Protein AF-A0A6G3Z029-F1 (afdb_monomer_lite)

Secondary structure (DSSP, 8-state):
--TT-SSSSEEEEEE---SEEHHHHHS-SEETTEE--SEE-SS-SEEEEESS-EEEEEEEEE-SS-EEEEEEETTEEEEES-BTTBS--EEEEEE-SEEEEEEEEESSTT---EEEEEEEE--

Foldseek 3Di:
DEPPDPPFFDKDWDKAAAAAFQCVLQVHQADPQGGRAAGGDNFFPDKDFYQAKAQKKKKKKDWPAQKKKWKQDPPGIHIFRDDPPDSIGMDMGIDGGGIMGMHIHHNDHPD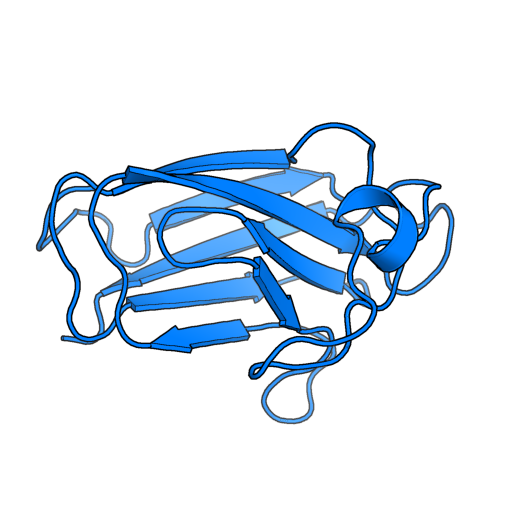IITMMIIMHRPD

Structure (mmCIF, N/CA/C/O backbone):
data_AF-A0A6G3Z029-F1
#
_entry.id   AF-A0A6G3Z029-F1
#
loop_
_atom_site.group_PDB
_atom_site.id
_atom_site.type_symbol
_atom_site.label_atom_id
_atom_site.label_alt_id
_atom_site.label_comp_id
_atom_site.label_asym_id
_atom_site.label_entity_id
_atom_site.label_seq_id
_atom_site.pdbx_PDB_ins_code
_atom_site.Cartn_x
_atom_site.Cartn_y
_atom_site.Cartn_z
_atom_site.occupancy
_atom_site.B_iso_or_equiv
_atom_site.auth_seq_id
_atom_site.auth_comp_id
_atom_site.auth_asym_id
_atom_site.auth_atom_id
_atom_site.pdbx_PDB_model_num
ATOM 1 N N . LEU A 1 1 ? -4.002 -2.890 13.193 1.00 85.62 1 LEU A N 1
ATOM 2 C CA . LEU A 1 1 ? -4.401 -1.513 13.541 1.00 85.62 1 LEU A CA 1
ATOM 3 C C . LEU A 1 1 ? -5.779 -1.545 14.179 1.00 85.62 1 LEU A C 1
ATOM 5 O O . LEU A 1 1 ? -6.724 -2.038 13.567 1.00 85.62 1 LEU A O 1
ATOM 9 N N . THR A 1 2 ? -5.867 -1.067 15.414 1.00 81.38 2 THR A N 1
ATOM 10 C CA . THR A 1 2 ? -7.129 -0.775 16.105 1.00 81.38 2 THR A CA 1
ATOM 11 C C . THR A 1 2 ? -7.554 0.660 15.810 1.00 81.38 2 THR A C 1
ATOM 13 O O . THR A 1 2 ? -6.715 1.473 15.431 1.00 81.38 2 THR A O 1
ATOM 16 N N . SER A 1 3 ? -8.825 1.008 16.011 1.00 79.31 3 SER A N 1
ATOM 17 C CA . SER A 1 3 ? -9.250 2.418 15.957 1.00 79.31 3 SER A CA 1
ATOM 18 C C . SER A 1 3 ? -8.443 3.269 16.955 1.00 79.31 3 SER A C 1
ATOM 20 O O . SER A 1 3 ? -8.174 2.811 18.070 1.00 79.31 3 SER A O 1
ATOM 22 N N . GLY A 1 4 ? -8.021 4.471 16.540 1.00 78.81 4 GLY A N 1
ATOM 23 C CA . GLY A 1 4 ? -7.170 5.357 17.348 1.00 78.81 4 GLY A CA 1
ATOM 24 C C . GLY A 1 4 ? -5.745 4.837 17.571 1.00 78.81 4 GLY A C 1
ATOM 25 O O . GLY A 1 4 ? -5.163 5.078 18.631 1.00 78.81 4 GLY A O 1
ATOM 26 N N . PHE A 1 5 ? -5.194 4.073 16.620 1.00 84.56 5 PHE A N 1
ATOM 27 C CA . PHE A 1 5 ? -3.822 3.569 16.707 1.00 84.56 5 PHE A CA 1
ATOM 28 C C . PHE A 1 5 ? -2.808 4.716 16.876 1.00 84.56 5 PHE A C 1
ATOM 30 O O . PHE A 1 5 ? -3.018 5.836 16.427 1.00 84.56 5 PHE A O 1
ATOM 37 N N . THR A 1 6 ? -1.703 4.449 17.575 1.00 84.12 6 THR A N 1
ATOM 38 C CA . THR A 1 6 ? -0.619 5.417 17.802 1.00 84.12 6 THR A CA 1
ATOM 39 C C . THR A 1 6 ? 0.719 4.734 17.503 1.00 84.12 6 THR A C 1
ATOM 41 O O . THR A 1 6 ? 0.946 3.642 18.030 1.00 84.12 6 THR A O 1
ATOM 44 N N . PRO A 1 7 ? 1.622 5.351 16.719 1.00 88.25 7 PRO A N 1
ATOM 45 C CA . PRO A 1 7 ? 1.487 6.666 16.081 1.00 88.25 7 PRO A CA 1
ATOM 46 C C . PRO A 1 7 ? 0.482 6.681 14.915 1.00 88.25 7 PRO A C 1
ATOM 48 O O . PRO A 1 7 ? 0.317 5.679 14.223 1.00 88.25 7 PRO A O 1
ATOM 51 N N . ASP A 1 8 ? -0.157 7.836 14.711 1.00 90.38 8 ASP A N 1
ATOM 52 C CA . ASP A 1 8 ? -0.948 8.171 13.520 1.00 90.38 8 ASP A CA 1
ATOM 53 C C . ASP A 1 8 ? -0.312 9.413 12.849 1.00 90.38 8 ASP A C 1
ATOM 55 O O . ASP A 1 8 ? -0.223 10.461 13.501 1.00 90.38 8 ASP A O 1
ATOM 59 N N . PRO A 1 9 ? 0.186 9.316 11.601 1.00 94.69 9 PRO A N 1
ATOM 60 C CA . PRO A 1 9 ? 0.198 8.112 10.772 1.00 94.69 9 PRO A CA 1
ATOM 61 C C . PRO A 1 9 ? 1.126 7.023 11.323 1.00 94.69 9 PRO A C 1
ATOM 63 O O . PRO A 1 9 ? 2.177 7.300 11.905 1.00 94.69 9 PRO A O 1
ATOM 66 N N . THR A 1 10 ? 0.746 5.766 11.096 1.00 95.75 10 THR A N 1
ATOM 67 C CA . THR A 1 10 ? 1.684 4.643 11.162 1.00 95.75 10 THR A CA 1
ATOM 68 C C . THR A 1 10 ? 2.482 4.639 9.869 1.00 95.75 10 THR A C 1
ATOM 70 O O . THR A 1 10 ? 1.899 4.743 8.791 1.00 95.75 10 THR A O 1
ATOM 73 N N . ILE A 1 11 ? 3.802 4.524 9.987 1.00 97.38 11 ILE A N 1
ATOM 74 C CA . ILE A 1 11 ? 4.729 4.540 8.855 1.00 97.38 11 ILE A CA 1
ATOM 75 C C . ILE A 1 11 ? 5.392 3.169 8.769 1.00 97.38 11 ILE A C 1
ATOM 77 O O . ILE A 1 11 ? 5.977 2.701 9.749 1.00 97.38 11 ILE A O 1
ATOM 81 N N . LEU A 1 12 ? 5.277 2.532 7.609 1.00 97.38 12 LEU A N 1
ATOM 82 C CA . LEU A 1 12 ? 5.980 1.307 7.244 1.00 97.38 12 LEU A CA 1
ATOM 83 C C . LEU A 1 12 ? 6.981 1.644 6.144 1.00 97.38 12 LEU A C 1
ATOM 85 O O . LEU A 1 12 ? 6.664 2.396 5.228 1.00 97.38 12 LEU A O 1
ATOM 89 N N . GLU A 1 13 ? 8.190 1.109 6.231 1.00 97.69 13 GLU A N 1
ATOM 90 C CA . GLU A 1 13 ? 9.261 1.413 5.285 1.00 97.69 13 GLU A CA 1
ATOM 91 C C . GLU A 1 13 ? 9.749 0.131 4.631 1.00 97.69 13 GLU A C 1
ATOM 93 O O . GLU A 1 13 ? 9.872 -0.906 5.288 1.00 97.69 13 GLU A O 1
ATOM 98 N N . GLY A 1 14 ? 10.083 0.210 3.349 1.00 97.50 14 GLY A N 1
ATOM 99 C CA . GLY A 1 14 ? 10.540 -0.962 2.629 1.00 97.50 14 GLY A CA 1
ATOM 100 C C . GLY A 1 14 ? 11.070 -0.663 1.242 1.00 97.50 14 GLY A C 1
ATOM 101 O O . GLY A 1 14 ? 11.334 0.479 0.859 1.00 97.50 14 GLY A O 1
ATOM 102 N N . THR A 1 15 ? 11.225 -1.745 0.492 1.00 97.75 15 THR A N 1
ATOM 103 C CA . THR A 1 15 ? 11.648 -1.721 -0.901 1.00 97.75 15 THR A CA 1
ATOM 104 C C . THR A 1 15 ? 10.576 -2.398 -1.735 1.00 97.75 15 THR A C 1
ATOM 106 O O . THR A 1 15 ? 10.228 -3.549 -1.478 1.00 97.75 15 THR A O 1
ATOM 109 N N . GLY A 1 16 ? 10.042 -1.663 -2.703 1.00 96.88 16 GLY A N 1
ATOM 110 C CA . GLY A 1 16 ? 8.940 -2.086 -3.550 1.00 96.88 16 GLY A CA 1
ATOM 111 C C . GLY A 1 16 ? 9.387 -2.620 -4.907 1.00 96.88 16 GLY A C 1
ATOM 112 O O . GLY A 1 16 ? 10.547 -2.980 -5.129 1.00 96.88 16 GLY A O 1
ATOM 113 N N . GLY A 1 17 ? 8.444 -2.596 -5.845 1.00 96.00 17 GLY A N 1
ATOM 114 C CA . GLY A 1 17 ? 8.654 -2.937 -7.247 1.00 96.00 17 GLY A CA 1
ATOM 115 C C . GLY A 1 17 ? 8.386 -4.404 -7.574 1.00 96.00 17 GLY A C 1
ATOM 116 O O . GLY A 1 17 ? 7.669 -5.127 -6.878 1.00 96.00 17 GLY A O 1
ATOM 117 N N . GLY A 1 18 ? 8.937 -4.836 -8.704 1.00 96.69 18 GLY A N 1
ATOM 118 C CA . GLY A 1 18 ? 8.807 -6.192 -9.220 1.00 96.69 18 GLY A CA 1
ATOM 119 C C . GLY A 1 18 ? 8.835 -6.243 -10.743 1.00 96.69 18 GLY A C 1
ATOM 120 O O . GLY A 1 18 ? 9.162 -5.270 -11.420 1.00 96.69 18 GLY A O 1
ATOM 121 N N . VAL A 1 19 ? 8.521 -7.418 -11.287 1.00 97.19 19 VAL A N 1
ATOM 122 C CA . VAL A 1 19 ? 8.644 -7.701 -12.730 1.00 97.19 19 VAL A CA 1
ATOM 123 C C . VAL A 1 19 ? 7.341 -8.172 -13.368 1.00 97.19 19 VAL A C 1
ATOM 125 O O . VAL A 1 19 ? 7.273 -8.345 -14.584 1.00 97.19 19 VAL A O 1
ATOM 128 N N . HIS A 1 20 ? 6.296 -8.382 -12.570 1.00 98.00 20 HIS A N 1
ATOM 129 C CA . HIS A 1 20 ? 4.998 -8.827 -13.056 1.00 98.00 20 HIS A CA 1
ATOM 130 C C . HIS A 1 20 ? 4.068 -7.634 -13.164 1.00 98.00 20 HIS A C 1
ATOM 132 O O . HIS A 1 20 ? 4.006 -6.824 -12.245 1.00 98.00 20 HIS A O 1
ATOM 138 N N . ARG A 1 21 ? 3.322 -7.528 -14.264 1.00 98.06 21 ARG A N 1
ATOM 139 C CA . ARG A 1 21 ? 2.314 -6.473 -14.393 1.00 98.06 21 ARG A CA 1
ATOM 140 C C . ARG A 1 21 ? 1.301 -6.605 -13.263 1.00 98.06 21 ARG A C 1
ATOM 142 O O . ARG A 1 21 ? 0.813 -7.711 -13.021 1.00 98.06 21 ARG A O 1
ATOM 149 N N . ALA A 1 22 ? 0.952 -5.492 -12.624 1.00 98.00 22 ALA A N 1
ATOM 150 C CA . ALA A 1 22 ? 0.006 -5.491 -11.512 1.00 98.00 22 ALA A CA 1
ATOM 151 C C . ALA A 1 22 ? -1.305 -6.199 -11.881 1.00 98.00 22 ALA A C 1
ATOM 153 O O . ALA A 1 22 ? -1.713 -7.138 -11.198 1.00 98.00 22 ALA A O 1
ATOM 154 N N . ALA A 1 23 ? -1.887 -5.851 -13.032 1.00 97.94 23 ALA A N 1
ATOM 155 C CA . ALA A 1 23 ? -3.118 -6.464 -13.525 1.00 97.94 23 ALA A CA 1
ATOM 156 C C . ALA A 1 23 ? -3.051 -7.996 -13.698 1.00 97.94 23 ALA A C 1
ATOM 158 O O . ALA A 1 23 ? -4.050 -8.687 -13.487 1.00 97.94 23 ALA A O 1
ATOM 159 N N . ASP A 1 24 ? -1.880 -8.549 -14.031 1.00 98.19 24 ASP A N 1
ATOM 160 C CA . ASP A 1 24 ? -1.700 -9.997 -14.175 1.00 98.19 24 ASP A CA 1
ATOM 161 C C . ASP A 1 24 ? -1.639 -10.701 -12.816 1.00 98.19 24 ASP A C 1
ATOM 163 O O . ASP A 1 24 ? -2.046 -11.860 -12.706 1.00 98.19 24 ASP A O 1
ATOM 167 N N . VAL A 1 25 ? -1.136 -10.025 -11.781 1.00 98.06 25 VAL A N 1
ATOM 168 C CA . VAL A 1 25 ? -1.034 -10.565 -10.420 1.00 98.06 25 VAL A CA 1
ATOM 169 C C . VAL A 1 25 ? -2.391 -10.500 -9.722 1.00 98.06 25 VAL A C 1
ATOM 171 O O . VAL A 1 25 ? -2.879 -11.541 -9.282 1.00 98.06 25 VAL A O 1
ATOM 174 N N . VAL A 1 26 ? -3.048 -9.333 -9.707 1.00 97.38 26 VAL A N 1
ATOM 175 C CA . VAL A 1 26 ? -4.352 -9.143 -9.033 1.00 97.38 26 VAL A CA 1
ATOM 176 C C . VAL A 1 26 ? -5.572 -9.487 -9.892 1.00 97.38 26 VAL A C 1
ATOM 178 O O . VAL A 1 26 ? -6.707 -9.367 -9.439 1.00 97.38 26 VAL A O 1
ATOM 181 N N . LYS A 1 27 ? -5.355 -9.958 -11.128 1.00 97.44 27 LYS A N 1
ATOM 182 C CA . LYS A 1 27 ? -6.395 -10.454 -12.053 1.00 97.44 27 LYS A CA 1
ATOM 183 C C . LYS A 1 27 ? -7.486 -9.432 -12.392 1.00 97.44 27 LYS A C 1
ATOM 185 O O . LYS A 1 27 ? -8.593 -9.817 -12.764 1.00 97.44 27 LYS A O 1
ATOM 190 N N . THR A 1 28 ? -7.166 -8.145 -12.301 1.00 97.00 28 THR A N 1
ATOM 191 C CA . THR A 1 28 ? -8.032 -7.043 -12.723 1.00 97.00 28 THR A CA 1
ATOM 192 C C . THR A 1 28 ? -7.186 -5.907 -13.282 1.00 97.00 28 THR A C 1
ATOM 194 O O . THR A 1 28 ? -6.126 -5.597 -12.748 1.00 97.00 28 THR A O 1
ATOM 197 N N . ASP A 1 29 ? -7.629 -5.291 -14.371 1.00 96.50 29 ASP A N 1
ATOM 198 C CA . ASP A 1 29 ? -6.957 -4.161 -15.019 1.00 96.50 29 ASP A CA 1
ATOM 199 C C . ASP A 1 29 ? -7.410 -2.803 -14.464 1.00 96.50 29 ASP A C 1
ATOM 201 O O . ASP A 1 29 ? -6.697 -1.804 -14.586 1.00 96.50 29 ASP A O 1
ATOM 205 N N . ARG A 1 30 ? -8.589 -2.757 -13.835 1.00 95.88 30 ARG A N 1
ATOM 206 C CA . ARG A 1 30 ? -9.183 -1.541 -13.281 1.00 95.88 30 ARG A CA 1
ATOM 207 C C . ARG A 1 30 ? -10.017 -1.834 -12.039 1.00 95.88 30 ARG A C 1
ATOM 209 O O . ARG A 1 30 ? -10.705 -2.847 -11.942 1.00 95.88 30 ARG A O 1
ATOM 216 N N . THR A 1 31 ? -9.997 -0.892 -11.109 1.00 97.12 31 THR A N 1
ATOM 217 C CA . THR A 1 31 ? -10.841 -0.849 -9.913 1.00 97.12 31 THR A CA 1
ATOM 218 C C . THR A 1 31 ? -11.595 0.488 -9.878 1.00 97.12 31 THR A C 1
ATOM 220 O O . THR A 1 31 ? -11.326 1.378 -10.693 1.00 97.12 31 THR A O 1
ATOM 223 N N . PRO A 1 32 ? -12.538 0.682 -8.940 1.00 94.94 32 PRO A N 1
ATOM 224 C CA . PRO A 1 32 ? -13.170 1.985 -8.744 1.00 94.94 32 PRO A CA 1
ATOM 225 C C . PRO A 1 32 ? -12.196 3.122 -8.387 1.00 94.94 32 PRO A C 1
ATOM 227 O O . PRO A 1 32 ? -12.528 4.279 -8.622 1.00 94.94 32 PRO A O 1
ATOM 230 N N . THR A 1 33 ? -11.016 2.814 -7.833 1.00 95.50 33 THR A N 1
ATOM 231 C CA . THR A 1 33 ? -10.007 3.815 -7.434 1.00 95.50 33 THR A CA 1
ATOM 232 C C . THR A 1 33 ? -8.999 4.138 -8.528 1.00 95.50 33 THR A C 1
ATOM 234 O O . THR A 1 33 ? -8.328 5.160 -8.442 1.00 95.50 33 THR A O 1
ATOM 237 N N . GLY A 1 34 ? -8.895 3.306 -9.566 1.00 95.19 34 GLY A N 1
ATOM 238 C CA . GLY A 1 34 ? -7.934 3.534 -10.635 1.00 95.19 34 GLY A CA 1
ATOM 239 C C . GLY A 1 34 ? -7.591 2.280 -11.435 1.00 95.19 34 GLY A C 1
ATOM 240 O O . GLY A 1 34 ? -8.062 1.180 -11.136 1.00 95.19 34 GLY A O 1
ATOM 241 N N . PRO A 1 35 ? -6.803 2.432 -12.508 1.00 95.56 35 PRO A N 1
ATOM 242 C CA . PRO A 1 35 ? -6.231 1.301 -13.222 1.00 95.56 35 PRO A CA 1
ATOM 243 C C . PRO A 1 35 ? -5.137 0.611 -12.384 1.00 95.56 35 PRO A C 1
ATOM 245 O O . PRO A 1 35 ? -4.434 1.253 -11.610 1.00 95.56 35 PRO A O 1
ATOM 248 N N . CYS A 1 36 ? -4.970 -0.699 -12.558 1.00 97.19 36 CYS A N 1
ATOM 249 C CA . CYS A 1 36 ? -3.891 -1.469 -11.932 1.00 97.19 36 CYS A CA 1
ATOM 250 C C . CYS A 1 36 ? -2.660 -1.464 -12.842 1.00 97.19 36 CYS A C 1
ATOM 252 O O . CYS A 1 36 ? -2.418 -2.410 -13.599 1.00 97.19 36 CYS A O 1
ATOM 254 N N . LEU A 1 37 ? -1.932 -0.349 -12.814 1.00 96.06 37 LEU A N 1
ATOM 255 C CA . LEU A 1 37 ? -0.750 -0.105 -13.639 1.00 96.06 37 LEU A CA 1
ATOM 256 C C . LEU A 1 37 ? 0.537 -0.549 -12.937 1.00 96.06 37 LEU A C 1
ATOM 258 O O . LEU A 1 37 ? 0.522 -1.004 -11.798 1.00 96.06 37 LEU A O 1
ATOM 262 N N . GLY A 1 38 ? 1.651 -0.466 -13.661 1.00 96.25 38 GLY A N 1
ATOM 263 C CA . GLY A 1 38 ? 2.976 -0.764 -13.130 1.00 96.25 38 GLY A CA 1
ATOM 264 C C . GLY A 1 38 ? 3.275 -2.248 -12.915 1.00 96.25 38 GLY A C 1
ATOM 265 O O . GLY A 1 38 ? 2.612 -3.153 -13.445 1.00 96.25 38 GLY A O 1
ATOM 266 N N . TYR A 1 39 ? 4.341 -2.476 -12.155 1.00 98.06 39 TYR A N 1
ATOM 267 C CA . TYR A 1 39 ? 4.955 -3.771 -11.921 1.00 98.06 39 TYR A CA 1
ATOM 268 C C . TYR A 1 39 ? 5.120 -4.037 -10.426 1.00 98.06 39 TYR A C 1
ATOM 270 O O . TYR A 1 39 ? 5.625 -3.201 -9.675 1.00 98.06 39 TYR A O 1
ATOM 278 N N . ILE A 1 40 ? 4.711 -5.235 -10.016 1.00 98.00 40 ILE A N 1
ATOM 279 C CA . ILE A 1 40 ? 4.756 -5.716 -8.637 1.00 98.00 40 ILE A CA 1
ATOM 280 C C . ILE A 1 40 ? 5.395 -7.105 -8.558 1.00 98.00 40 ILE A C 1
ATOM 282 O O . ILE A 1 40 ? 5.570 -7.817 -9.557 1.00 98.00 40 ILE A O 1
ATOM 286 N N . SER A 1 41 ? 5.799 -7.483 -7.352 1.00 97.44 41 SER A N 1
ATOM 287 C CA . SER A 1 41 ? 6.246 -8.828 -7.005 1.00 97.44 41 SER A CA 1
ATOM 288 C C . SER A 1 41 ? 5.053 -9.790 -6.862 1.00 97.44 41 SER A C 1
ATOM 290 O O . SER A 1 41 ? 3.892 -9.384 -6.816 1.00 97.44 41 SER A O 1
ATOM 292 N N . LEU A 1 42 ? 5.320 -11.101 -6.825 1.00 97.81 42 LEU A N 1
ATOM 293 C CA . LEU A 1 42 ? 4.262 -12.114 -6.663 1.00 97.81 42 LEU A CA 1
ATOM 294 C C . LEU A 1 42 ? 3.679 -12.161 -5.244 1.00 97.81 42 LEU A C 1
ATOM 296 O O . LEU A 1 42 ? 2.593 -12.701 -5.048 1.00 97.81 42 LEU A O 1
ATOM 300 N N . THR A 1 43 ? 4.399 -11.632 -4.260 1.00 97.88 43 THR A N 1
ATOM 301 C CA . THR A 1 43 ? 4.008 -11.599 -2.847 1.00 97.88 43 THR A CA 1
ATOM 302 C C . THR A 1 43 ? 3.792 -10.154 -2.414 1.00 97.88 43 THR A C 1
ATOM 304 O O . THR A 1 43 ? 4.497 -9.288 -2.921 1.00 97.88 43 THR A O 1
ATOM 307 N N . PRO A 1 44 ? 2.858 -9.860 -1.497 1.00 98.31 44 PRO A N 1
ATOM 308 C CA . PRO A 1 44 ? 2.703 -8.501 -0.991 1.00 98.31 44 PRO A CA 1
ATOM 309 C C . PRO A 1 44 ? 3.970 -8.027 -0.273 1.00 98.31 44 PRO A C 1
ATOM 311 O O . PRO A 1 44 ? 4.736 -8.838 0.250 1.00 98.31 44 PRO A O 1
ATOM 314 N N . HIS A 1 45 ? 4.174 -6.711 -0.265 1.00 98.31 45 HIS A N 1
ATOM 315 C CA . HIS A 1 45 ? 5.270 -6.073 0.462 1.00 98.31 45 HIS A CA 1
ATOM 316 C C . HIS A 1 45 ? 4.890 -5.853 1.926 1.00 98.31 45 HIS A C 1
ATOM 318 O O . HIS A 1 45 ? 5.725 -6.038 2.802 1.00 98.31 45 HIS A O 1
ATOM 324 N N . GLU A 1 46 ? 3.613 -5.551 2.184 1.00 98.31 46 GLU A N 1
ATOM 325 C CA . GLU A 1 46 ? 3.070 -5.416 3.533 1.00 98.31 46 GLU A CA 1
ATOM 326 C C . GLU A 1 46 ? 1.796 -6.247 3.702 1.00 98.31 46 GLU A C 1
ATOM 328 O O . GLU A 1 46 ? 0.988 -6.410 2.782 1.00 98.31 46 GLU A O 1
ATOM 333 N N . GLU A 1 47 ? 1.586 -6.728 4.923 1.00 98.19 47 GLU A N 1
ATOM 334 C CA . GLU A 1 47 ? 0.345 -7.357 5.360 1.00 98.19 47 GLU A CA 1
ATOM 335 C C . GLU A 1 47 ? -0.223 -6.571 6.547 1.00 98.19 47 GLU A C 1
ATOM 337 O O . GLU A 1 47 ? 0.293 -6.614 7.663 1.00 98.19 47 GLU A O 1
ATOM 342 N N . VAL A 1 48 ? -1.308 -5.833 6.309 1.00 97.88 48 VAL A N 1
ATOM 343 C CA . VAL A 1 48 ? -1.931 -4.945 7.294 1.00 97.88 48 VAL A CA 1
ATOM 344 C C . VAL A 1 48 ? -3.224 -5.576 7.789 1.00 97.88 48 VAL A C 1
ATOM 346 O O . VAL A 1 48 ? -4.184 -5.733 7.041 1.00 97.88 48 VAL A O 1
ATOM 349 N N . THR A 1 49 ? -3.288 -5.920 9.074 1.00 97.81 49 THR A N 1
ATOM 350 C CA . THR A 1 49 ? -4.542 -6.378 9.693 1.00 97.81 49 THR A CA 1
ATOM 351 C C . THR A 1 49 ? -5.267 -5.204 10.342 1.00 97.81 49 THR A C 1
ATOM 353 O O . THR A 1 49 ? -4.728 -4.574 11.253 1.00 97.81 49 THR A O 1
ATOM 356 N N . LEU A 1 50 ? -6.495 -4.919 9.913 1.00 97.44 50 LEU A N 1
ATOM 357 C CA . LEU A 1 50 ? -7.396 -3.966 10.563 1.00 97.44 50 LEU A CA 1
ATOM 358 C C . LEU A 1 50 ? -8.306 -4.720 11.540 1.00 97.44 50 LEU A C 1
ATOM 360 O O . LEU A 1 50 ? -9.044 -5.617 11.138 1.00 97.44 50 LEU A O 1
ATOM 364 N N . GLU A 1 51 ? -8.257 -4.375 12.825 1.00 96.38 51 GLU A N 1
ATOM 365 C CA . GLU A 1 51 ? -9.059 -5.042 13.866 1.00 96.38 51 GLU A CA 1
ATOM 366 C C . GLU A 1 51 ? -10.469 -4.451 13.986 1.00 96.38 51 GLU A C 1
ATOM 368 O O . GLU A 1 51 ? -11.401 -5.108 14.451 1.00 96.38 51 GLU A O 1
ATOM 373 N N . ASN A 1 52 ? -10.641 -3.207 13.540 1.00 94.94 52 ASN A N 1
ATOM 374 C CA . ASN A 1 52 ? -11.901 -2.481 13.568 1.00 94.94 52 ASN A CA 1
ATOM 375 C C . ASN A 1 52 ? -12.253 -1.966 12.170 1.00 94.94 52 ASN A C 1
ATOM 377 O O . ASN A 1 52 ? -11.406 -1.898 11.281 1.00 94.94 52 ASN A O 1
ATOM 381 N N . LYS A 1 53 ? -13.525 -1.597 11.990 1.00 95.38 53 LYS A N 1
ATOM 382 C CA . LYS A 1 53 ? -13.965 -0.834 10.824 1.00 95.38 53 LYS A CA 1
ATOM 383 C C . LYS A 1 53 ? -13.464 0.602 10.979 1.00 95.38 53 LYS A C 1
ATOM 385 O O . LYS A 1 53 ? -13.632 1.179 12.051 1.00 95.38 53 LYS A O 1
ATOM 390 N N . PHE A 1 54 ? -12.950 1.173 9.899 1.00 95.94 54 PHE A N 1
ATOM 391 C CA . PHE A 1 54 ? -12.608 2.588 9.798 1.00 95.94 54 PHE A CA 1
ATOM 392 C C . PHE A 1 54 ? -13.586 3.267 8.842 1.00 95.94 54 PHE A C 1
ATOM 394 O O . PHE A 1 54 ? -13.779 2.791 7.723 1.00 95.94 54 PHE A O 1
ATOM 401 N N . SER A 1 55 ? -14.230 4.355 9.272 1.00 95.44 55 SER A N 1
ATOM 402 C CA . SER A 1 55 ? -15.119 5.140 8.399 1.00 95.44 55 SER A CA 1
ATOM 403 C C . SER A 1 55 ? -14.351 5.928 7.345 1.00 95.44 55 SER A C 1
ATOM 405 O O . SER A 1 55 ? -14.869 6.134 6.250 1.00 95.44 55 SER A O 1
ATOM 407 N N . HIS A 1 56 ? -13.135 6.355 7.679 1.00 95.38 56 HIS A N 1
ATOM 408 C CA . HIS A 1 56 ? -12.244 7.066 6.783 1.00 95.38 56 HIS A CA 1
ATOM 409 C C . HIS A 1 56 ? -10.798 6.726 7.152 1.00 95.38 56 HIS A C 1
ATOM 411 O O . HIS A 1 56 ? -10.278 7.216 8.145 1.00 95.38 56 HIS A O 1
ATOM 417 N N . LEU A 1 57 ? -10.147 5.881 6.360 1.00 96.50 57 LEU A N 1
ATOM 418 C CA . LEU A 1 57 ? -8.721 5.583 6.486 1.00 96.50 57 LEU A CA 1
ATOM 419 C C . LEU A 1 57 ? -8.048 5.858 5.143 1.00 96.50 57 LEU A C 1
ATOM 421 O O . LEU A 1 57 ? -8.575 5.491 4.088 1.00 96.50 57 LEU A O 1
ATOM 425 N N . GLU A 1 58 ? -6.891 6.501 5.202 1.00 96.62 58 GLU A N 1
ATOM 426 C CA . GLU A 1 58 ? -6.058 6.807 4.046 1.00 96.62 58 GLU A CA 1
ATOM 427 C C . GLU A 1 58 ? -4.756 6.010 4.129 1.00 96.62 58 GLU A C 1
ATOM 429 O O . GLU A 1 58 ? -4.082 6.010 5.164 1.00 96.62 58 GLU A O 1
ATOM 434 N N . MET A 1 59 ? -4.416 5.332 3.033 1.00 97.75 59 MET A N 1
ATOM 435 C CA . MET A 1 59 ? -3.116 4.706 2.819 1.00 97.75 59 MET A CA 1
ATOM 436 C C . MET A 1 59 ? -2.443 5.382 1.626 1.00 97.75 59 MET A C 1
ATOM 438 O O . MET A 1 59 ? -3.021 5.398 0.538 1.00 97.75 59 MET A O 1
ATOM 442 N N . TRP A 1 60 ? -1.245 5.932 1.812 1.00 97.50 60 TRP A N 1
ATOM 443 C CA . TRP A 1 60 ? -0.490 6.574 0.731 1.00 97.50 60 TRP A CA 1
ATOM 444 C C . TRP A 1 60 ? 0.992 6.237 0.797 1.00 97.50 60 TRP A C 1
ATOM 446 O O . TRP A 1 60 ? 1.522 5.908 1.859 1.00 97.50 60 TRP A O 1
ATOM 456 N N . VAL A 1 61 ? 1.650 6.307 -0.354 1.00 96.94 61 VAL A N 1
ATOM 457 C CA . VAL A 1 61 ? 3.079 6.024 -0.488 1.00 96.94 61 VAL A CA 1
ATOM 458 C C . VAL A 1 61 ? 3.834 7.319 -0.747 1.00 96.94 61 VAL A C 1
ATOM 460 O O . VAL A 1 61 ? 3.375 8.155 -1.514 1.00 96.94 61 VAL A O 1
ATOM 463 N N . GLU A 1 62 ? 5.007 7.471 -0.141 1.00 95.69 62 GLU A N 1
ATOM 464 C CA . GLU A 1 62 ? 6.002 8.452 -0.566 1.00 95.69 62 GLU A CA 1
ATOM 465 C C . GLU A 1 62 ? 7.268 7.734 -1.033 1.00 95.69 62 GLU A C 1
ATOM 467 O O . GLU A 1 62 ? 7.801 6.850 -0.352 1.00 95.69 62 GLU A O 1
ATOM 472 N N . SER A 1 63 ? 7.747 8.116 -2.215 1.00 94.44 63 SER A N 1
ATOM 473 C CA . SER A 1 63 ? 9.022 7.685 -2.774 1.00 94.44 63 SER A CA 1
ATOM 474 C C . SER A 1 63 ? 9.602 8.770 -3.683 1.00 94.44 63 SER A C 1
ATOM 476 O O . SER A 1 63 ? 8.885 9.622 -4.202 1.00 94.44 63 SER A O 1
ATOM 478 N N . GLU A 1 64 ? 10.914 8.714 -3.906 1.00 90.81 64 GLU A N 1
ATOM 479 C CA . GLU A 1 64 ? 11.593 9.484 -4.960 1.00 90.81 64 GLU A CA 1
ATOM 480 C C . GLU A 1 64 ? 11.359 8.880 -6.361 1.00 90.81 64 GLU A C 1
ATOM 482 O O . GLU A 1 64 ? 11.719 9.477 -7.375 1.00 90.81 64 GLU A O 1
ATOM 487 N N . PHE A 1 65 ? 10.790 7.673 -6.422 1.00 90.12 65 PHE A N 1
ATOM 488 C CA . PHE A 1 65 ? 10.442 6.956 -7.645 1.00 90.12 65 PHE A CA 1
ATOM 489 C C . PHE A 1 65 ? 8.938 7.028 -7.912 1.00 90.12 65 PHE A C 1
ATOM 491 O O . PHE A 1 65 ? 8.138 7.198 -6.998 1.00 90.12 65 PHE A O 1
ATOM 498 N N . ASP A 1 66 ? 8.563 6.811 -9.169 1.00 91.62 66 ASP A N 1
ATOM 499 C CA . ASP A 1 66 ? 7.168 6.650 -9.573 1.00 91.62 66 ASP A CA 1
ATOM 500 C C . ASP A 1 66 ? 6.643 5.280 -9.110 1.00 91.62 66 ASP A C 1
ATOM 502 O O . ASP A 1 66 ? 7.090 4.221 -9.583 1.00 91.62 66 ASP A O 1
ATOM 506 N N . THR A 1 67 ? 5.744 5.302 -8.125 1.00 95.06 67 THR A N 1
ATOM 507 C CA . THR A 1 67 ? 5.250 4.102 -7.442 1.00 95.06 67 THR A CA 1
ATOM 508 C C . THR A 1 67 ? 3.792 3.825 -7.774 1.00 95.06 67 THR A C 1
ATOM 510 O O . THR A 1 67 ? 3.032 4.698 -8.161 1.00 95.06 67 THR A O 1
ATOM 513 N N . THR A 1 68 ? 3.371 2.576 -7.599 1.00 96.56 68 THR A N 1
ATOM 514 C CA . THR A 1 68 ? 1.951 2.208 -7.662 1.00 96.56 68 THR A CA 1
ATOM 515 C C . THR A 1 68 ? 1.545 1.482 -6.389 1.00 96.56 68 THR A C 1
ATOM 517 O O . THR A 1 68 ? 2.326 0.712 -5.831 1.00 96.56 68 THR A O 1
ATOM 520 N N . LEU A 1 69 ? 0.325 1.725 -5.920 1.00 98.25 69 LEU A N 1
ATOM 521 C CA . LEU A 1 69 ? -0.254 1.110 -4.737 1.00 98.25 69 LEU A CA 1
ATOM 522 C C . LEU A 1 69 ? -1.397 0.191 -5.150 1.00 98.25 69 LEU A C 1
ATOM 524 O O . LEU A 1 69 ? -2.388 0.626 -5.743 1.00 98.25 69 LEU A O 1
ATOM 528 N N . ILE A 1 70 ? -1.263 -1.086 -4.800 1.00 98.44 70 ILE A N 1
ATOM 529 C CA . ILE A 1 70 ? -2.310 -2.085 -4.972 1.00 98.44 70 ILE A CA 1
ATOM 530 C C . ILE A 1 70 ? -2.627 -2.685 -3.610 1.00 98.44 70 ILE A C 1
ATOM 532 O O . ILE A 1 70 ? -1.729 -3.126 -2.896 1.00 98.44 70 ILE A O 1
ATOM 536 N N . ILE A 1 71 ? -3.906 -2.724 -3.257 1.00 98.56 71 ILE A N 1
ATOM 537 C CA . ILE A 1 71 ? -4.383 -3.289 -1.997 1.00 98.56 71 ILE A CA 1
ATOM 538 C C . ILE A 1 71 ? -5.437 -4.347 -2.313 1.00 98.56 71 ILE A C 1
ATOM 540 O O . ILE A 1 71 ? -6.392 -4.071 -3.032 1.00 98.56 71 ILE A O 1
ATOM 544 N N . GLU A 1 72 ? -5.280 -5.553 -1.773 1.00 98.56 72 GLU A N 1
ATOM 545 C CA . GLU A 1 72 ? -6.278 -6.628 -1.821 1.00 98.56 72 GLU A CA 1
ATOM 546 C C . GLU A 1 72 ? -6.720 -6.971 -0.397 1.00 98.56 72 GLU A C 1
ATOM 548 O O . GLU A 1 72 ? -5.887 -7.207 0.477 1.00 98.56 72 GLU A O 1
ATOM 553 N N . GLY A 1 73 ? -8.026 -7.052 -0.152 1.00 98.00 73 GLY A N 1
ATOM 554 C CA . GLY A 1 73 ? -8.546 -7.441 1.156 1.00 98.00 73 GLY A CA 1
ATOM 555 C C . GLY A 1 73 ? -10.072 -7.529 1.204 1.00 98.00 73 GLY A C 1
ATOM 556 O O . GLY A 1 73 ? -10.729 -7.639 0.163 1.00 98.00 73 GLY A O 1
ATOM 557 N N . PRO A 1 74 ? -10.668 -7.505 2.410 1.00 98.00 74 PRO A N 1
ATOM 558 C CA . PRO A 1 74 ? -12.115 -7.476 2.583 1.00 98.00 74 PRO A CA 1
ATOM 559 C C . PRO A 1 74 ? -12.773 -6.355 1.772 1.00 98.00 74 PRO A C 1
ATOM 561 O O . PRO A 1 74 ? -12.591 -5.182 2.065 1.00 98.00 74 PRO A O 1
ATOM 564 N N . GLY A 1 75 ? -13.577 -6.721 0.772 1.00 94.75 75 GLY A N 1
ATOM 565 C CA . GLY A 1 75 ? -14.282 -5.771 -0.098 1.00 94.75 75 GLY A CA 1
ATOM 566 C C . GLY A 1 75 ? -13.753 -5.710 -1.532 1.00 94.75 75 GLY A C 1
ATOM 567 O O . GLY A 1 75 ? -14.501 -5.283 -2.410 1.00 94.75 75 GLY A O 1
ATOM 568 N N . GLY A 1 76 ? -12.543 -6.213 -1.803 1.00 96.50 76 GLY A N 1
ATOM 569 C CA . GLY A 1 76 ? -12.024 -6.365 -3.162 1.00 96.50 76 GLY A CA 1
ATOM 570 C C . GLY A 1 76 ? -10.567 -5.944 -3.329 1.00 96.50 76 GLY A C 1
ATOM 571 O O . GLY A 1 76 ? -9.726 -6.194 -2.467 1.00 96.50 76 GLY A O 1
ATOM 572 N N . VAL A 1 77 ? -10.293 -5.352 -4.492 1.00 98.00 77 VAL A N 1
ATOM 573 C CA . VAL A 1 77 ? -8.980 -4.847 -4.896 1.00 98.00 77 VAL A CA 1
ATOM 574 C C . VAL A 1 77 ? -9.100 -3.360 -5.198 1.00 98.00 77 VAL A C 1
ATOM 576 O O . VAL A 1 77 ? -10.063 -2.923 -5.836 1.00 98.00 77 VAL A O 1
ATOM 579 N N . TRP A 1 78 ? -8.097 -2.598 -4.785 1.00 98.31 78 TRP A N 1
ATOM 580 C CA . TRP A 1 78 ? -7.945 -1.179 -5.068 1.00 98.31 78 TRP A CA 1
ATOM 581 C C . TRP A 1 78 ? -6.574 -0.937 -5.683 1.00 98.31 78 TRP A C 1
ATOM 583 O O . TRP A 1 78 ? -5.588 -1.529 -5.255 1.00 98.31 78 TRP A O 1
ATOM 593 N N . CYS A 1 79 ? -6.531 -0.077 -6.691 1.00 97.75 79 CYS A N 1
ATOM 594 C CA . CYS A 1 79 ? -5.324 0.284 -7.415 1.00 97.75 79 CYS A CA 1
ATOM 595 C C . CYS A 1 79 ? -5.275 1.801 -7.567 1.00 97.75 79 CYS A C 1
ATOM 597 O O . CYS A 1 79 ? -6.314 2.430 -7.803 1.00 97.75 79 CYS A O 1
ATOM 599 N N . ASN A 1 80 ? -4.085 2.372 -7.428 1.00 95.38 80 ASN A N 1
ATOM 600 C CA . ASN A 1 80 ? -3.783 3.759 -7.753 1.00 95.38 80 ASN A CA 1
ATOM 601 C C . ASN A 1 80 ? -2.283 3.880 -8.087 1.00 95.38 80 ASN A C 1
ATOM 603 O O . ASN A 1 80 ? -1.465 3.165 -7.511 1.00 95.38 80 ASN A O 1
ATOM 607 N N . ASP A 1 81 ? -1.921 4.727 -9.042 1.00 84.88 81 ASP A N 1
ATOM 608 C CA . ASP A 1 81 ? -0.535 5.052 -9.413 1.00 84.88 81 ASP A CA 1
ATOM 609 C C . ASP A 1 81 ? -0.222 6.518 -9.098 1.00 84.88 81 ASP A C 1
ATOM 611 O O . ASP A 1 81 ? 0.693 6.797 -8.336 1.00 84.88 81 ASP A O 1
ATOM 615 N N . ASP A 1 82 ? -1.081 7.433 -9.541 1.00 81.00 82 ASP A N 1
ATOM 616 C CA . ASP A 1 82 ? -0.951 8.859 -9.264 1.00 81.00 82 ASP A CA 1
ATOM 617 C C . ASP A 1 82 ? -2.097 9.364 -8.378 1.00 81.00 82 ASP A C 1
ATOM 619 O O . ASP A 1 82 ? -3.284 9.088 -8.613 1.00 81.00 82 ASP A O 1
ATOM 623 N N . SER A 1 83 ? -1.754 10.202 -7.399 1.00 74.94 83 SER A N 1
ATOM 624 C CA . SER A 1 83 ? -2.712 10.966 -6.600 1.00 74.94 83 SER A CA 1
ATOM 625 C C . SER A 1 83 ? -2.306 12.436 -6.494 1.00 74.94 83 SER A C 1
ATOM 627 O O . SER A 1 83 ? -1.126 12.787 -6.457 1.00 74.94 83 SER A O 1
ATOM 629 N N . GLN A 1 84 ? -3.306 13.325 -6.469 1.00 68.00 84 GLN A N 1
ATOM 630 C CA . GLN A 1 84 ? -3.159 14.778 -6.271 1.00 68.00 84 GLN A CA 1
ATOM 631 C C . GLN A 1 84 ? -2.129 15.476 -7.187 1.00 68.00 84 GLN A C 1
ATOM 633 O O . GLN A 1 84 ? -1.562 16.506 -6.825 1.00 68.00 84 GLN A O 1
ATOM 638 N N . GLY A 1 85 ? -1.900 14.948 -8.395 1.00 62.66 85 GLY A N 1
ATOM 639 C CA . GLY A 1 85 ? -0.934 15.504 -9.353 1.00 62.66 85 GLY A CA 1
ATOM 640 C C . GLY A 1 85 ? 0.532 15.212 -9.013 1.00 62.66 85 GLY A C 1
ATOM 641 O O . GLY A 1 85 ? 1.416 15.909 -9.508 1.00 62.66 85 GLY A O 1
ATOM 642 N N . THR A 1 86 ? 0.777 14.209 -8.170 1.00 71.19 86 THR A N 1
ATOM 643 C CA . THR A 1 86 ? 2.100 13.673 -7.827 1.00 71.19 86 THR A CA 1
ATOM 644 C C . THR A 1 86 ? 2.241 12.235 -8.331 1.00 71.19 86 THR A C 1
ATOM 646 O O . THR A 1 86 ? 1.229 11.591 -8.593 1.00 71.19 86 THR A O 1
ATOM 649 N N . HIS A 1 87 ? 3.478 11.734 -8.387 1.00 74.94 87 HIS A N 1
ATOM 650 C CA . HIS A 1 87 ? 3.815 10.333 -8.703 1.00 74.94 87 HIS A CA 1
ATOM 651 C C . HIS A 1 87 ? 3.624 9.362 -7.523 1.00 74.94 87 HIS A C 1
ATOM 653 O O . HIS A 1 87 ? 4.199 8.273 -7.487 1.00 74.94 87 HIS A O 1
ATOM 659 N N . ASN A 1 88 ? 2.903 9.813 -6.496 1.00 79.94 88 ASN A N 1
ATOM 660 C CA . ASN A 1 88 ? 2.715 9.098 -5.249 1.00 79.94 88 ASN A CA 1
ATOM 661 C C . ASN A 1 88 ? 1.242 8.681 -5.133 1.00 79.94 88 ASN A C 1
ATOM 663 O O . ASN A 1 88 ? 0.359 9.548 -5.107 1.00 79.94 88 ASN A O 1
ATOM 667 N N . PRO A 1 89 ? 0.955 7.374 -5.056 1.00 92.38 89 PRO A N 1
ATOM 668 C CA . PRO A 1 89 ? -0.403 6.869 -5.003 1.00 92.38 89 PRO A CA 1
ATOM 669 C C . PRO A 1 89 ? -1.009 6.998 -3.604 1.00 92.38 89 PRO A C 1
ATOM 671 O O . PRO A 1 89 ? -0.331 6.840 -2.584 1.00 92.38 89 PRO A O 1
ATOM 674 N N . ALA A 1 90 ? -2.324 7.203 -3.556 1.00 96.12 90 ALA A N 1
ATOM 675 C CA . ALA A 1 90 ? -3.107 7.197 -2.326 1.00 96.12 90 ALA A CA 1
ATOM 676 C C . ALA A 1 90 ? -4.473 6.540 -2.543 1.00 96.12 90 ALA A C 1
ATOM 678 O O . ALA A 1 90 ? -5.136 6.746 -3.561 1.00 96.12 90 ALA A O 1
ATOM 679 N N . ILE A 1 91 ? -4.925 5.772 -1.554 1.00 96.62 91 ILE A N 1
ATOM 680 C CA . ILE A 1 91 ? -6.261 5.180 -1.521 1.00 96.62 91 ILE A CA 1
ATOM 681 C C . ILE A 1 91 ? -6.903 5.546 -0.186 1.00 96.62 91 ILE A C 1
ATOM 683 O O . ILE A 1 91 ? -6.374 5.244 0.882 1.00 96.62 91 ILE A O 1
ATOM 687 N N . THR A 1 92 ? -8.070 6.184 -0.259 1.00 96.00 92 THR A N 1
ATOM 688 C CA . THR A 1 92 ? -8.847 6.604 0.908 1.00 96.00 92 THR A CA 1
ATOM 689 C C . THR A 1 92 ? -10.288 6.111 0.824 1.00 96.00 92 THR A C 1
ATOM 691 O O . THR A 1 92 ? -10.843 5.959 -0.269 1.00 96.00 92 THR A O 1
ATOM 694 N N . GLY A 1 93 ? -10.905 5.861 1.975 1.00 94.81 93 GLY A N 1
ATOM 695 C CA . GLY A 1 93 ? -12.314 5.501 2.064 1.00 94.81 93 GLY A CA 1
ATOM 696 C C . GLY A 1 93 ? -12.670 4.764 3.347 1.00 94.81 93 GLY A C 1
ATOM 697 O O . GLY A 1 93 ? -11.961 4.836 4.349 1.00 94.81 93 GLY A O 1
ATOM 698 N N . GLU A 1 94 ? -13.791 4.049 3.302 1.00 96.06 94 GLU A N 1
ATOM 699 C CA . GLU A 1 94 ? -14.191 3.125 4.361 1.00 96.06 94 GLU A CA 1
ATOM 700 C C . GLU A 1 94 ? -13.420 1.805 4.229 1.00 96.06 94 GLU A C 1
ATOM 702 O O . GLU A 1 94 ? -13.361 1.231 3.141 1.00 96.06 94 GLU A O 1
ATOM 707 N N . TRP A 1 95 ? -12.906 1.287 5.347 1.00 97.31 95 TRP A N 1
ATOM 708 C CA . TRP A 1 95 ? -12.190 0.011 5.392 1.00 97.31 95 TRP A CA 1
ATOM 709 C C . TRP A 1 95 ? -12.796 -0.928 6.432 1.00 97.31 95 TRP A C 1
ATOM 711 O O . TRP A 1 95 ? -13.040 -0.554 7.582 1.00 97.31 95 TRP A O 1
ATOM 721 N N . LEU A 1 96 ? -13.040 -2.174 6.027 1.00 97.81 96 LEU A N 1
ATOM 722 C CA . LEU A 1 96 ? -13.603 -3.213 6.888 1.00 97.81 96 LEU A CA 1
ATOM 723 C C . LEU A 1 96 ? -12.511 -3.893 7.732 1.00 97.81 96 LEU A C 1
ATOM 725 O O . LEU A 1 96 ? -11.351 -3.914 7.317 1.00 97.81 96 LEU A O 1
ATOM 729 N N . PRO A 1 97 ? -12.859 -4.514 8.873 1.00 98.06 97 PRO A N 1
ATOM 730 C CA . PRO A 1 97 ? -11.924 -5.366 9.595 1.00 98.06 97 PRO A CA 1
ATOM 731 C C . PRO A 1 97 ? -11.440 -6.537 8.728 1.00 98.06 97 PRO A C 1
ATOM 733 O O . PRO A 1 97 ? -12.235 -7.169 8.029 1.00 98.06 97 PRO A O 1
ATOM 736 N N . GLY A 1 98 ? -10.156 -6.868 8.830 1.00 98.31 98 GLY A N 1
ATOM 737 C CA . GLY A 1 98 ? -9.544 -8.033 8.196 1.00 98.31 98 GLY A CA 1
ATOM 738 C C . GLY A 1 98 ? -8.119 -7.787 7.709 1.00 98.31 98 GLY A C 1
ATOM 739 O O . GLY A 1 98 ? -7.513 -6.756 7.996 1.00 98.31 98 GLY A O 1
ATOM 740 N N . LEU A 1 99 ? -7.578 -8.780 7.003 1.00 98.56 99 LEU A N 1
ATOM 741 C CA . LEU A 1 99 ? -6.223 -8.756 6.458 1.00 98.56 99 LEU A CA 1
ATOM 742 C C . LEU A 1 99 ? -6.211 -8.109 5.072 1.00 98.56 99 LEU A C 1
ATOM 744 O O . LEU A 1 99 ? -6.921 -8.565 4.175 1.00 98.56 99 LEU A O 1
ATOM 748 N N . TYR A 1 100 ? -5.349 -7.117 4.899 1.00 98.56 100 TYR A N 1
ATOM 749 C CA . TYR A 1 100 ? -5.075 -6.457 3.634 1.00 98.56 100 TYR A CA 1
ATOM 750 C C . TYR A 1 100 ? -3.648 -6.760 3.198 1.00 98.56 100 TYR A C 1
ATOM 752 O O . TYR A 1 100 ? -2.696 -6.560 3.951 1.00 98.56 100 TYR A O 1
ATOM 760 N N . ARG A 1 101 ? -3.513 -7.243 1.969 1.00 98.69 101 ARG A N 1
ATOM 761 C CA . ARG A 1 101 ? -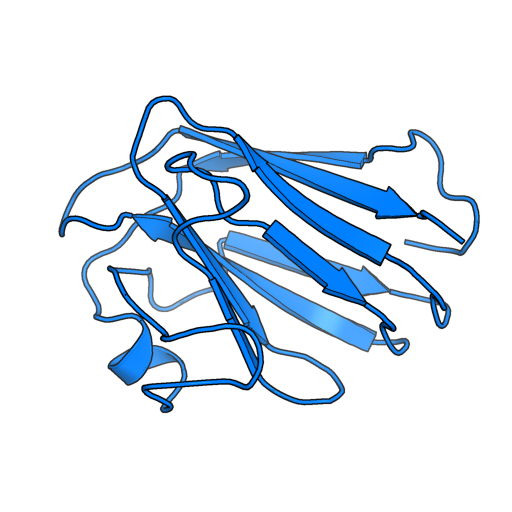2.240 -7.433 1.280 1.00 98.69 101 ARG A CA 1
ATOM 762 C C . ARG A 1 101 ? -1.952 -6.185 0.472 1.00 98.69 101 ARG A C 1
ATOM 764 O O . ARG A 1 101 ? -2.790 -5.773 -0.328 1.00 98.69 101 ARG A O 1
ATOM 771 N N . VAL A 1 102 ? -0.789 -5.591 0.691 1.00 98.62 102 VAL A N 1
ATOM 772 C CA . VAL A 1 102 ? -0.414 -4.320 0.078 1.00 98.62 102 VAL A CA 1
ATOM 773 C C . VAL A 1 102 ? 0.833 -4.525 -0.767 1.00 98.62 102 VAL A C 1
ATOM 775 O O . VAL A 1 102 ? 1.870 -4.992 -0.289 1.00 98.62 102 VAL A O 1
ATOM 778 N N . TRP A 1 103 ? 0.737 -4.169 -2.041 1.00 98.62 103 TRP A N 1
ATOM 779 C CA . TRP A 1 103 ? 1.871 -4.091 -2.944 1.00 98.62 103 TRP A CA 1
ATOM 780 C C . TRP A 1 103 ? 2.203 -2.630 -3.205 1.00 98.62 103 TRP A C 1
ATOM 782 O O . TRP A 1 103 ? 1.353 -1.871 -3.668 1.00 98.62 103 TRP A O 1
ATOM 792 N N . ILE A 1 104 ? 3.463 -2.280 -2.960 1.00 98.12 104 ILE A N 1
ATOM 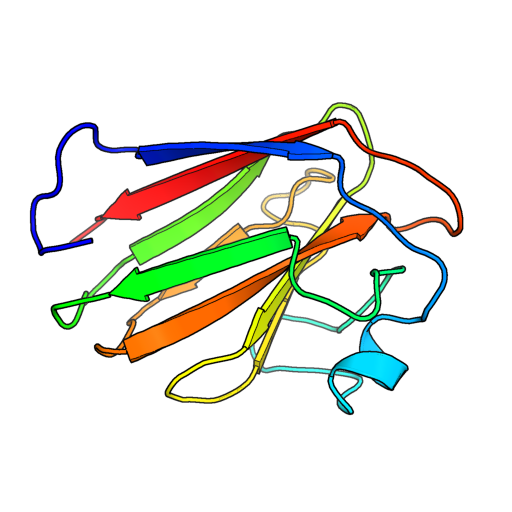793 C CA . ILE A 1 104 ? 4.067 -1.037 -3.414 1.00 98.12 104 ILE A CA 1
ATOM 794 C C . ILE A 1 104 ? 4.932 -1.401 -4.617 1.00 98.12 104 ILE A C 1
ATOM 796 O O . ILE A 1 104 ? 5.992 -2.009 -4.484 1.00 98.12 104 ILE A O 1
ATOM 800 N N . GLY A 1 105 ? 4.412 -1.141 -5.809 1.00 97.00 105 GLY A N 1
ATOM 801 C CA . GLY A 1 105 ? 5.076 -1.401 -7.078 1.00 97.00 105 GLY A CA 1
ATOM 802 C C . GLY A 1 105 ? 5.841 -0.200 -7.603 1.00 97.00 105 GLY A C 1
ATOM 803 O O . GLY A 1 105 ? 5.902 0.853 -6.972 1.00 97.00 105 GLY A O 1
ATOM 804 N N . ALA A 1 106 ? 6.363 -0.361 -8.811 1.00 95.94 106 ALA A N 1
ATOM 805 C CA . ALA A 1 106 ? 6.930 0.726 -9.594 1.00 95.94 106 ALA A CA 1
ATOM 806 C C . ALA A 1 106 ? 6.177 0.863 -10.916 1.00 95.94 106 ALA A C 1
ATOM 808 O O . ALA A 1 106 ? 5.724 -0.137 -11.482 1.00 95.94 106 ALA A O 1
ATOM 809 N N . TYR A 1 107 ? 6.058 2.083 -11.434 1.00 93.62 107 TYR A N 1
ATOM 810 C CA . TYR A 1 107 ? 5.430 2.295 -12.736 1.00 93.62 107 TYR A CA 1
ATOM 811 C C . TYR A 1 107 ? 6.240 1.642 -13.871 1.00 93.62 107 TYR A C 1
ATOM 813 O O . TYR A 1 107 ? 5.681 0.998 -14.765 1.00 93.62 107 TYR A O 1
ATOM 821 N N . GLN A 1 108 ? 7.572 1.742 -13.808 1.00 93.25 108 GLN A N 1
ATOM 822 C CA . GLN A 1 108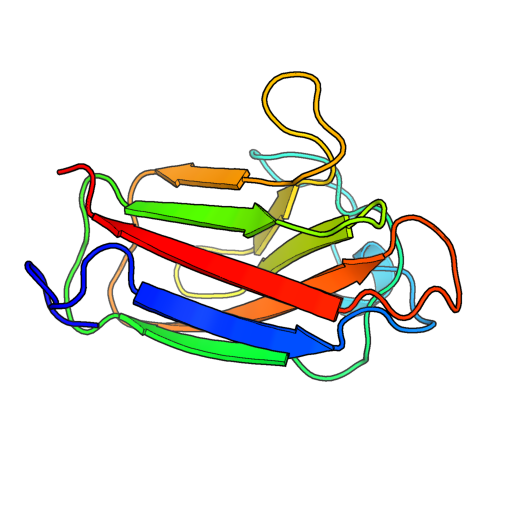 ? 8.489 1.102 -14.752 1.00 93.25 108 GLN A CA 1
ATOM 823 C C . GLN A 1 108 ? 8.93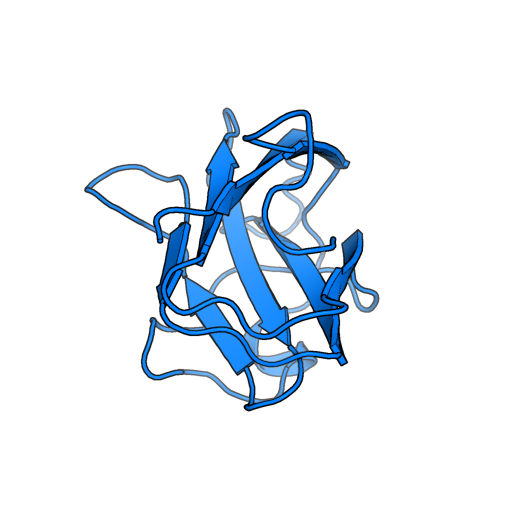0 -0.286 -14.273 1.00 93.25 108 GLN A C 1
ATOM 825 O O . GLN A 1 108 ? 9.083 -0.554 -13.083 1.00 93.25 108 GLN A O 1
ATOM 830 N N . ALA A 1 109 ? 9.168 -1.192 -15.222 1.00 90.31 109 ALA A N 1
ATOM 831 C CA . ALA A 1 109 ? 9.650 -2.533 -14.907 1.00 90.31 109 ALA A CA 1
ATOM 832 C C . ALA A 1 109 ? 11.095 -2.501 -14.391 1.00 90.31 109 ALA A C 1
ATOM 834 O O . ALA A 1 109 ? 11.952 -1.867 -15.004 1.00 90.31 109 ALA A O 1
ATOM 835 N N . ASN A 1 110 ? 11.386 -3.309 -13.366 1.00 88.06 110 ASN A N 1
ATOM 836 C CA . ASN A 1 110 ? 12.697 -3.433 -12.708 1.00 88.06 110 ASN A CA 1
ATOM 837 C C . ASN A 1 110 ? 13.153 -2.213 -11.897 1.00 88.06 110 ASN A C 1
ATOM 839 O O . ASN A 1 110 ? 14.255 -2.259 -11.350 1.00 88.06 110 ASN A O 1
ATOM 843 N N . ASP A 1 111 ? 12.334 -1.169 -11.783 1.00 94.25 111 ASP A N 1
ATOM 844 C CA . ASP A 1 111 ? 12.563 -0.137 -10.779 1.00 94.25 111 ASP A CA 1
ATOM 845 C C . ASP A 1 111 ? 12.340 -0.734 -9.383 1.00 94.25 111 ASP A C 1
ATOM 847 O O . ASP A 1 111 ? 11.448 -1.562 -9.164 1.00 94.25 111 ASP A O 1
ATOM 851 N N . ILE A 1 112 ? 13.201 -0.339 -8.446 1.00 95.00 112 ILE A N 1
ATOM 852 C CA . ILE A 1 112 ? 13.262 -0.879 -7.084 1.00 95.00 112 ILE A CA 1
ATOM 853 C C . ILE A 1 112 ? 13.135 0.305 -6.112 1.00 95.00 112 ILE A C 1
ATOM 855 O O . ILE A 1 112 ? 14.140 0.765 -5.563 1.00 95.00 112 ILE A O 1
ATOM 859 N N . PRO A 1 113 ? 11.924 0.868 -5.959 1.00 94.94 113 PRO A N 1
ATOM 860 C CA . PRO A 1 113 ? 11.705 2.057 -5.152 1.00 94.94 113 PRO A CA 1
ATOM 861 C C . PRO A 1 113 ? 11.901 1.739 -3.670 1.00 94.94 113 PRO A C 1
ATOM 863 O O . PRO A 1 113 ? 11.308 0.797 -3.148 1.00 94.94 113 PRO A O 1
ATOM 866 N N . THR A 1 114 ? 12.686 2.546 -2.962 1.00 97.25 114 THR A N 1
ATOM 867 C CA . THR A 1 114 ? 12.545 2.645 -1.503 1.00 97.25 114 THR A CA 1
ATOM 868 C C . THR A 1 114 ? 11.302 3.469 -1.203 1.00 97.25 114 THR A C 1
ATOM 870 O O . THR A 1 114 ? 11.118 4.520 -1.822 1.00 97.25 114 THR A O 1
ATOM 873 N N . TYR A 1 115 ? 10.461 3.019 -0.279 1.00 96.69 115 TYR A N 1
ATOM 874 C CA . TYR A 1 115 ? 9.184 3.669 0.006 1.00 96.69 115 TYR A CA 1
ATOM 875 C C . TYR A 1 115 ? 8.943 3.866 1.499 1.00 96.69 115 TYR A C 1
ATOM 877 O O . TYR A 1 115 ? 9.444 3.110 2.336 1.00 96.69 115 TYR A O 1
ATOM 885 N N . GLN A 1 116 ? 8.088 4.842 1.796 1.00 97.88 116 GLN A N 1
ATOM 886 C CA . GLN A 1 116 ? 7.350 4.945 3.048 1.00 97.88 116 GLN A CA 1
ATOM 887 C C . GLN A 1 116 ? 5.857 4.784 2.740 1.00 97.88 116 GLN A C 1
ATOM 889 O O . GLN A 1 116 ? 5.304 5.531 1.939 1.00 97.88 116 GLN A O 1
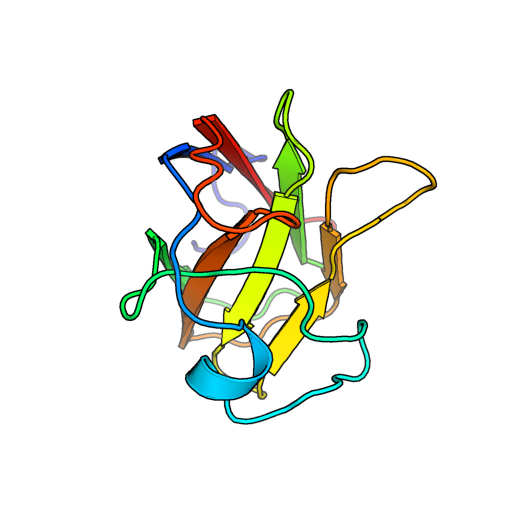ATOM 894 N N . LEU A 1 117 ? 5.210 3.789 3.344 1.00 97.94 117 LEU A N 1
ATOM 895 C CA . LEU A 1 117 ? 3.763 3.610 3.339 1.00 97.94 117 LEU A CA 1
ATOM 896 C C . LEU A 1 117 ? 3.216 4.220 4.624 1.00 97.94 117 LEU A C 1
ATOM 898 O O . LEU A 1 117 ? 3.526 3.769 5.727 1.00 97.94 117 LEU A O 1
ATOM 902 N N . TYR A 1 118 ? 2.359 5.211 4.469 1.00 97.75 118 TYR A N 1
ATOM 903 C CA . TYR A 1 118 ? 1.665 5.852 5.565 1.00 97.75 118 TYR A CA 1
ATOM 904 C C . TYR A 1 118 ? 0.242 5.327 5.657 1.00 97.75 118 TYR A C 1
ATOM 906 O O . TYR A 1 118 ? -0.438 5.149 4.647 1.00 97.75 118 TYR A O 1
ATOM 914 N N . ILE A 1 119 ? -0.219 5.110 6.883 1.00 97.62 119 ILE A N 1
ATOM 915 C CA . ILE A 1 119 ? -1.580 4.680 7.186 1.00 97.62 119 ILE A CA 1
ATOM 916 C C . ILE A 1 119 ? -2.122 5.610 8.266 1.00 97.62 119 ILE A C 1
ATOM 918 O O . ILE A 1 119 ? -1.543 5.686 9.351 1.00 97.62 119 ILE A O 1
ATOM 922 N N . SER A 1 120 ? -3.215 6.317 7.977 1.00 96.81 120 SER A N 1
ATOM 923 C CA . SER A 1 120 ? -3.773 7.336 8.875 1.00 96.81 120 SER A CA 1
ATOM 924 C C . SER A 1 120 ? -5.286 7.236 8.983 1.00 96.81 120 SER A C 1
ATOM 926 O O . SER A 1 120 ? -5.972 7.139 7.960 1.00 96.81 120 SER A O 1
ATOM 928 N N . ASP A 1 121 ? -5.804 7.271 10.212 1.00 94.88 121 ASP A N 1
ATOM 929 C CA . ASP A 1 121 ? -7.239 7.382 10.463 1.00 94.88 121 ASP A CA 1
ATOM 930 C C . ASP A 1 121 ? -7.647 8.849 10.292 1.00 94.88 121 ASP A C 1
ATOM 932 O O . ASP A 1 121 ? -7.100 9.758 10.914 1.00 94.88 121 ASP A O 1
ATOM 936 N N . LYS A 1 122 ? -8.588 9.093 9.383 1.00 89.88 122 LYS A N 1
ATOM 937 C CA . LYS A 1 122 ? -9.117 10.424 9.057 1.00 89.88 122 LYS A CA 1
ATOM 938 C C . LYS A 1 122 ? -10.560 10.593 9.543 1.00 89.88 122 LYS A C 1
ATOM 940 O O . LYS A 1 122 ? -11.245 11.516 9.094 1.00 89.88 122 LYS A O 1
ATOM 945 N N . SER A 1 123 ? -11.039 9.663 10.373 1.00 85.94 123 SER A N 1
ATOM 946 C CA . SER A 1 123 ? -12.410 9.629 10.898 1.00 85.94 123 SER A CA 1
ATOM 947 C C . SER A 1 123 ? -12.677 10.689 11.967 1.00 85.94 123 SER A C 1
ATOM 949 O O . SER A 1 123 ? -11.731 11.122 12.661 1.00 85.94 123 SER A O 1
#

pLDDT: mean 94.18, std 6.65, range [62.66, 98.69]

Sequence (123 aa):
LTSGFTPDPTILEGTGGGVHRAADVVKTDRTPTGPCLGYISLTPHEEVTLENKFSHLEMWVESEFDTTLIIEGPGGVWCNDDSQGTHNPAITGEWLPGLYRVWIGAYQANDIPTYQLYISDKS

Radius of gyration: 13.17 Å; chains: 1; bounding box: 28×28×33 Å